Protein AF-A0A955EFN6-F1 (afdb_monomer)

Foldseek 3Di:
DDDDDDPPPDPPPPPDPPPPPPQDQPPPPPQDPVRVVVLVVVVVVVVVVPVCPVVVVVVVVVVVVVVVVVVVVVVVVVVVCVVVVHPPDCVVVVVVVVVVVVVVVVVVVVVVVVLVVLLVSCVSSVFDADPPPRDTCPPPDFQQQDPVPRHGPPDTRPPDPVVVVPPPPPDPDD

Secondary structure (DSSP, 8-state):
----------------TT------PPTT----HHHHHHHHHHHHHHHHHT-HHHHHHHHHHHHHHHHHHHHHHHHHHHHHHHHTT----THHHHHHHHHHHHHHHHHHHHHHHHHHHHHHHHHHTT--B-TTT--B-TTSPTTPPPTTT-----S-----SSSTTSSSSSSS--

pLDDT: mean 70.48, std 14.89, range [39.94, 92.0]

Radius of gyration: 26.23 Å; Cα contacts (8 Å, |Δi|>4): 62; chains: 1; bounding box: 63×36×92 Å

Sequence (174 aa):
MWPSTRFDRQEHVKYRERDFEPYYVQPGLNLDAAEIRRVRRHADLALRESHPWRYRSMAVALTLIAGAATCTGVSTIMVMATAMGGDLRPSGALGMLAIVITAFVHVIRARSRRRRRIRIALRACGHAVCERCGYVMTGLPDHTPCPECGHESETPVITDRRTLVREDVTLDQV

Mean predicted aligned error: 14.77 Å

Structure (mmCIF, N/CA/C/O backbone):
data_AF-A0A955EFN6-F1
#
_entry.id   AF-A0A955EFN6-F1
#
loop_
_atom_site.group_PDB
_atom_site.id
_atom_site.type_symbol
_atom_site.label_atom_id
_atom_site.label_alt_id
_atom_site.label_comp_id
_atom_site.label_asym_id
_atom_site.label_entity_id
_atom_site.label_seq_id
_atom_site.pdbx_PDB_ins_code
_atom_site.Cartn_x
_atom_site.Cartn_y
_atom_site.Cartn_z
_atom_site.occupancy
_atom_site.B_iso_or_equiv
_atom_site.auth_seq_id
_atom_site.auth_comp_id
_atom_site.auth_asym_id
_atom_site.auth_atom_id
_atom_site.pdbx_PDB_model_num
ATOM 1 N N . MET A 1 1 ? -32.222 -17.225 -23.825 1.00 39.94 1 MET A N 1
ATOM 2 C CA . MET A 1 1 ? -33.379 -16.825 -23.000 1.00 39.94 1 MET A CA 1
ATOM 3 C C . MET A 1 1 ? -32.946 -16.955 -21.542 1.00 39.94 1 MET A C 1
ATOM 5 O O . MET A 1 1 ? -32.847 -18.067 -21.052 1.00 39.94 1 MET A O 1
ATOM 9 N N . TRP A 1 2 ? -32.504 -15.857 -20.923 1.00 40.78 2 TRP A N 1
ATOM 10 C CA . TRP A 1 2 ? -31.983 -15.812 -19.546 1.00 40.78 2 TRP A CA 1
ATOM 11 C C . TRP A 1 2 ? -32.952 -14.978 -18.694 1.00 40.78 2 TRP A C 1
ATOM 13 O O . TRP A 1 2 ? -33.406 -13.941 -19.185 1.00 40.78 2 TRP A O 1
ATOM 23 N N . PRO A 1 3 ? -33.301 -15.397 -17.465 1.00 52.59 3 PRO A N 1
ATOM 24 C CA . PRO A 1 3 ? -34.265 -14.676 -16.648 1.00 52.59 3 PRO A CA 1
ATOM 25 C C . PRO A 1 3 ? -33.615 -13.430 -16.035 1.00 52.59 3 PRO A C 1
ATOM 27 O O . PRO A 1 3 ? -32.610 -13.502 -15.332 1.00 52.59 3 PRO A O 1
ATOM 30 N N . SER A 1 4 ? -34.204 -12.269 -16.309 1.00 51.00 4 SER A N 1
ATOM 31 C CA . SER A 1 4 ? -33.854 -10.990 -15.700 1.00 51.00 4 SER A CA 1
ATOM 32 C C . SER A 1 4 ? -34.399 -10.926 -14.271 1.00 51.00 4 SER A C 1
ATOM 34 O O . SER A 1 4 ? -35.569 -10.600 -14.061 1.00 51.00 4 SER A O 1
ATOM 36 N N . THR A 1 5 ? -33.570 -11.221 -13.274 1.00 53.78 5 THR A N 1
ATOM 37 C CA . THR A 1 5 ? -33.906 -10.959 -11.870 1.00 53.78 5 THR A CA 1
ATOM 38 C C . THR A 1 5 ? -33.772 -9.462 -11.588 1.00 53.78 5 THR A C 1
ATOM 40 O O . THR A 1 5 ? -32.665 -8.930 -11.477 1.00 53.78 5 THR A O 1
ATOM 43 N N . ARG A 1 6 ? -34.921 -8.780 -11.499 1.00 43.41 6 ARG A N 1
ATOM 44 C CA . ARG A 1 6 ? -35.065 -7.449 -10.894 1.00 43.41 6 ARG A CA 1
ATOM 45 C C . ARG A 1 6 ? -34.533 -7.506 -9.463 1.00 43.41 6 ARG A C 1
ATOM 47 O O . ARG A 1 6 ? -35.113 -8.168 -8.613 1.00 43.41 6 ARG A O 1
ATOM 54 N N . PHE A 1 7 ? -33.435 -6.803 -9.214 1.00 44.50 7 PHE A N 1
ATOM 55 C CA . PHE A 1 7 ? -33.035 -6.413 -7.868 1.00 44.50 7 PHE A CA 1
ATOM 56 C C . PHE A 1 7 ? -33.972 -5.288 -7.427 1.00 44.50 7 PHE A C 1
ATOM 58 O O . PHE A 1 7 ? -33.792 -4.137 -7.835 1.00 44.50 7 PHE A O 1
ATOM 65 N N . ASP A 1 8 ? -34.996 -5.634 -6.647 1.00 45.75 8 ASP A N 1
ATOM 66 C CA . ASP A 1 8 ? -35.839 -4.651 -5.976 1.00 45.75 8 ASP A CA 1
ATOM 67 C C . ASP A 1 8 ? -34.991 -3.902 -4.946 1.00 45.75 8 ASP A C 1
ATOM 69 O O . ASP A 1 8 ? -34.494 -4.433 -3.954 1.00 45.75 8 ASP A O 1
ATOM 73 N N . ARG A 1 9 ? -34.746 -2.640 -5.275 1.00 52.50 9 ARG A N 1
ATOM 74 C CA . ARG A 1 9 ? -33.928 -1.690 -4.541 1.00 52.50 9 ARG A CA 1
ATOM 75 C C . ARG A 1 9 ? -34.890 -0.842 -3.720 1.00 52.50 9 ARG A C 1
ATOM 77 O O . ARG A 1 9 ? -35.325 0.168 -4.253 1.00 52.50 9 ARG A O 1
ATOM 84 N N . GLN A 1 10 ? -35.209 -1.240 -2.482 1.00 43.06 10 GLN A N 1
ATOM 85 C CA . GLN A 1 10 ? -35.637 -0.354 -1.373 1.00 43.06 10 GLN A CA 1
ATOM 86 C C . GLN A 1 10 ? -36.118 -1.141 -0.134 1.00 43.06 10 GLN A C 1
ATOM 88 O O . GLN A 1 10 ? -37.239 -0.971 0.332 1.00 43.06 10 GLN A O 1
ATOM 93 N N . GLU A 1 11 ? -35.254 -1.941 0.492 1.00 42.56 11 GLU A N 1
ATOM 94 C CA . GLU A 1 11 ? -35.411 -2.165 1.935 1.00 42.56 11 GLU A CA 1
ATOM 95 C C . GLU A 1 11 ? -34.661 -1.059 2.674 1.00 42.56 11 GLU A C 1
ATOM 97 O O . GLU A 1 11 ? -33.443 -1.080 2.860 1.00 42.56 11 GLU A O 1
ATOM 102 N N . HIS A 1 12 ? -35.422 -0.031 3.047 1.00 42.16 12 HIS A N 1
ATOM 103 C CA . HIS A 1 12 ? -35.029 0.953 4.041 1.00 42.16 12 HIS A CA 1
ATOM 104 C C . HIS A 1 12 ? -34.791 0.232 5.373 1.00 42.16 12 HIS A C 1
ATOM 106 O O . HIS A 1 12 ? -35.695 0.110 6.200 1.00 42.16 12 HIS A O 1
ATOM 112 N N . VAL A 1 13 ? -33.558 -0.221 5.602 1.00 44.59 13 VAL A N 1
ATOM 113 C CA . VAL A 1 13 ? -33.077 -0.541 6.946 1.00 44.59 13 VAL A CA 1
ATOM 114 C C . VAL A 1 13 ? -33.162 0.757 7.747 1.00 44.59 13 VAL A C 1
ATOM 116 O O . VAL A 1 13 ? -32.313 1.642 7.625 1.00 44.59 13 VAL A O 1
ATOM 119 N N . LYS A 1 14 ? -34.233 0.905 8.535 1.00 40.41 14 LYS A N 1
ATOM 120 C CA . LYS A 1 14 ? -34.326 1.890 9.614 1.00 40.41 14 LYS A CA 1
ATOM 121 C C . LYS A 1 14 ? -33.207 1.566 10.603 1.00 40.41 14 LYS A C 1
ATOM 123 O O . LYS A 1 14 ? -33.409 0.806 11.545 1.00 40.41 14 LYS A O 1
ATOM 128 N N . TYR A 1 15 ? -32.024 2.128 10.372 1.00 41.72 15 TYR A N 1
ATOM 129 C CA . TYR A 1 15 ? -30.972 2.195 11.375 1.00 41.72 15 TYR A CA 1
ATOM 130 C C . TYR A 1 15 ? -31.537 2.981 12.557 1.00 41.72 15 TYR A C 1
ATOM 132 O O . TYR A 1 15 ? -31.727 4.195 12.502 1.00 41.72 15 TYR A O 1
ATOM 140 N N . ARG A 1 16 ? -31.910 2.251 13.605 1.00 41.31 16 ARG A N 1
ATOM 141 C CA . ARG A 1 16 ? -32.379 2.803 14.868 1.00 41.31 16 ARG A CA 1
ATOM 142 C C . ARG A 1 16 ? -31.161 3.462 15.516 1.00 41.31 16 ARG A C 1
ATOM 144 O O . ARG A 1 16 ? -30.260 2.766 15.962 1.00 41.31 16 ARG A O 1
ATOM 151 N N . GLU A 1 17 ? -31.129 4.790 15.579 1.00 47.84 17 GLU A N 1
ATOM 152 C CA . GLU A 1 17 ? -30.069 5.593 16.226 1.00 47.84 17 GLU A CA 1
ATOM 153 C C . GLU A 1 17 ? -29.881 5.313 17.739 1.00 47.84 17 GLU A C 1
ATOM 155 O O . GLU A 1 17 ? -29.157 6.041 18.410 1.00 47.84 17 GLU A O 1
ATOM 160 N N . ARG A 1 18 ? -30.523 4.285 18.315 1.00 40.94 18 ARG A N 1
ATOM 161 C CA . ARG A 1 18 ? -30.590 4.081 19.770 1.00 40.94 18 ARG A CA 1
ATOM 162 C C . ARG A 1 18 ? -29.499 3.214 20.391 1.00 40.94 18 ARG A C 1
ATOM 164 O O . ARG A 1 18 ? -29.360 3.297 21.602 1.00 40.94 18 ARG A O 1
ATOM 171 N N . ASP A 1 19 ? -28.692 2.496 19.612 1.00 41.62 19 ASP A N 1
ATOM 172 C CA . ASP A 1 19 ? -27.719 1.549 20.190 1.00 41.62 19 ASP A CA 1
ATOM 173 C C . ASP A 1 19 ? -26.252 1.889 19.867 1.00 41.62 19 ASP A C 1
ATOM 175 O O . ASP A 1 19 ? -25.358 1.067 20.051 1.00 41.62 19 ASP A O 1
ATOM 179 N N . PHE A 1 20 ? -25.964 3.119 19.423 1.00 44.12 20 PHE A N 1
ATOM 180 C CA . PHE A 1 20 ? -24.589 3.630 19.443 1.00 44.12 20 PHE A CA 1
ATOM 181 C C . PHE A 1 20 ? -24.263 4.122 20.856 1.00 44.12 20 PHE A C 1
ATOM 183 O O . PHE A 1 20 ? -24.242 5.325 21.127 1.00 44.12 20 PHE A O 1
ATOM 190 N N . GLU A 1 21 ? -24.016 3.175 21.765 1.00 45.34 21 GLU A N 1
ATOM 191 C CA . GLU A 1 21 ? -23.332 3.472 23.022 1.00 45.34 21 GLU A CA 1
ATOM 192 C C . GLU A 1 21 ? -22.040 4.241 22.682 1.00 45.34 21 GLU A C 1
ATOM 194 O O . GLU A 1 21 ? -21.287 3.829 21.790 1.00 45.34 21 GLU A O 1
ATOM 199 N N . PRO A 1 22 ? -21.808 5.417 23.293 1.00 46.31 22 PRO A N 1
ATOM 200 C CA . PRO A 1 22 ? -20.662 6.245 22.966 1.00 46.31 22 PRO A CA 1
ATOM 201 C C . PRO A 1 22 ? -19.397 5.426 23.207 1.00 46.31 22 PRO A C 1
ATOM 203 O O . PRO A 1 22 ? -19.138 4.990 24.325 1.00 46.31 22 PRO A O 1
ATOM 206 N N . TYR A 1 23 ? -18.619 5.212 22.145 1.00 48.59 23 TYR A N 1
ATOM 207 C CA . TYR A 1 23 ? -17.272 4.662 22.229 1.00 48.59 23 TYR A CA 1
ATOM 208 C C . TYR A 1 23 ? -16.508 5.432 23.312 1.00 48.59 23 TYR A C 1
ATOM 210 O O . TYR A 1 23 ? -16.160 6.601 23.122 1.00 48.59 23 TYR A O 1
ATOM 218 N N . TYR A 1 24 ? -16.311 4.799 24.470 1.00 47.31 24 TYR A N 1
ATOM 219 C CA . TYR A 1 24 ? -15.597 5.397 25.586 1.00 47.31 24 TYR A CA 1
ATOM 220 C C . TYR A 1 24 ? -14.142 5.598 25.164 1.00 47.31 24 TYR A C 1
ATOM 222 O O . TYR A 1 24 ? -13.384 4.647 24.954 1.00 47.31 24 TYR A O 1
ATOM 230 N N . VAL A 1 25 ? -13.781 6.871 25.017 1.00 50.78 25 VAL A N 1
ATOM 231 C CA . VAL A 1 25 ? -12.404 7.359 24.936 1.00 50.78 25 VAL A CA 1
ATOM 232 C C . VAL A 1 25 ? -11.608 6.705 26.067 1.00 50.78 25 VAL A C 1
ATOM 234 O O . VAL A 1 25 ? -12.111 6.586 27.184 1.00 50.78 25 VAL A O 1
ATOM 237 N N . GLN A 1 26 ? -10.398 6.218 25.775 1.00 44.69 26 GLN A N 1
ATOM 238 C CA . GLN A 1 26 ? -9.574 5.543 26.778 1.00 44.69 26 GLN A CA 1
ATOM 239 C C . GLN A 1 26 ? -9.468 6.390 28.064 1.00 44.69 26 GLN A C 1
ATOM 241 O O . GLN A 1 26 ? -9.152 7.580 27.961 1.00 44.69 26 GLN A O 1
ATOM 246 N N . PRO A 1 27 ? -9.691 5.804 29.259 1.00 42.31 27 PRO A N 1
ATOM 247 C CA . PRO A 1 27 ? -9.478 6.507 30.519 1.00 42.31 27 PRO A CA 1
ATOM 248 C C . PRO A 1 27 ? -8.017 6.966 30.578 1.00 42.31 27 PRO A C 1
ATOM 250 O O . PRO A 1 27 ? -7.111 6.141 30.477 1.00 42.31 27 PRO A O 1
ATOM 253 N N . GLY A 1 28 ? -7.794 8.280 30.655 1.00 52.31 28 GLY A N 1
ATOM 254 C CA . GLY A 1 28 ? -6.460 8.896 30.664 1.00 52.31 28 GLY A CA 1
ATOM 255 C C . GLY A 1 28 ? -6.214 9.922 29.554 1.00 52.31 28 GLY A C 1
ATOM 256 O O . GLY A 1 28 ? -5.350 10.780 29.711 1.00 52.31 28 GLY A O 1
ATOM 257 N N . LEU A 1 29 ? -7.004 9.915 28.473 1.00 53.50 29 LEU A N 1
ATOM 258 C CA . LEU A 1 29 ? -7.063 11.051 27.549 1.00 53.50 29 LEU A CA 1
ATOM 259 C C . LEU A 1 29 ? -8.242 11.944 27.949 1.00 53.50 29 LEU A C 1
ATOM 261 O O . LEU A 1 29 ? -9.375 11.709 27.533 1.00 53.50 29 LEU A O 1
ATOM 265 N N . ASN A 1 30 ? -7.975 12.974 28.755 1.00 59.81 30 ASN A N 1
ATOM 266 C CA . ASN A 1 30 ? -8.922 14.066 29.006 1.00 59.81 30 ASN A CA 1
ATOM 267 C C . ASN A 1 30 ? -9.068 14.919 27.736 1.00 59.81 30 ASN A C 1
ATOM 269 O O . ASN A 1 30 ? -8.563 16.034 27.656 1.00 59.81 30 ASN A O 1
ATOM 273 N N . LEU A 1 31 ? -9.712 14.362 26.713 1.00 69.50 31 LEU A N 1
ATOM 274 C CA . LEU A 1 31 ? -10.133 15.106 25.535 1.00 69.50 31 LEU A CA 1
ATOM 275 C C . LEU A 1 31 ? -11.453 15.800 25.863 1.00 69.50 31 LEU A C 1
ATOM 277 O O . LEU A 1 31 ? -12.438 15.149 26.215 1.00 69.50 31 LEU A O 1
ATOM 281 N N . ASP A 1 32 ? -11.485 17.118 25.710 1.00 79.50 32 ASP A N 1
ATOM 282 C CA . ASP A 1 32 ? -12.720 17.893 25.791 1.00 79.50 32 ASP A CA 1
ATOM 283 C C . ASP A 1 32 ? -13.722 17.405 24.715 1.00 79.50 32 ASP A C 1
ATOM 285 O O . ASP A 1 32 ? -13.348 16.941 23.632 1.00 79.50 32 ASP A O 1
ATOM 289 N N . ALA A 1 33 ? -15.025 17.497 24.994 1.00 75.06 33 ALA A N 1
ATOM 290 C CA . ALA A 1 33 ? -16.095 17.152 24.058 1.00 75.06 33 ALA A CA 1
ATOM 291 C C . ALA A 1 33 ? -15.950 17.815 22.666 1.00 75.06 33 ALA A C 1
ATOM 293 O O . ALA A 1 33 ? -16.370 17.252 21.650 1.00 75.06 33 ALA A O 1
ATOM 294 N N . ALA A 1 34 ? -15.381 19.018 22.567 1.00 76.50 34 ALA A N 1
ATOM 295 C CA . ALA A 1 34 ? -15.041 19.672 21.308 1.00 76.50 34 ALA A CA 1
ATOM 296 C C . ALA A 1 34 ? -13.892 18.966 20.575 1.00 76.50 34 ALA A C 1
ATOM 298 O O . ALA A 1 34 ? -13.953 18.827 19.351 1.00 76.50 34 ALA A O 1
ATOM 299 N N . GLU A 1 35 ? -12.900 18.460 21.301 1.00 75.44 35 GLU A N 1
ATOM 300 C CA . GLU A 1 35 ? -11.772 17.719 20.745 1.00 75.44 35 GLU A CA 1
ATOM 301 C C . GLU A 1 35 ? -12.197 16.332 20.256 1.00 75.44 35 GLU A C 1
ATOM 303 O O . GLU A 1 35 ? -11.883 15.959 19.125 1.00 75.44 35 GLU A O 1
ATOM 308 N N . ILE A 1 36 ? -13.066 15.643 21.003 1.00 73.75 36 ILE A N 1
ATOM 309 C CA . ILE A 1 36 ? -13.723 14.405 20.551 1.00 73.75 36 ILE A CA 1
ATOM 310 C C . ILE A 1 36 ? -14.511 14.658 19.257 1.00 73.75 36 ILE A C 1
ATOM 312 O O . ILE A 1 36 ? -14.388 13.906 18.290 1.00 73.75 36 ILE A O 1
ATOM 316 N N . ARG A 1 37 ? -15.282 15.753 19.179 1.00 80.44 37 ARG A N 1
ATOM 317 C CA . ARG A 1 37 ? -16.014 16.136 17.953 1.00 80.44 37 A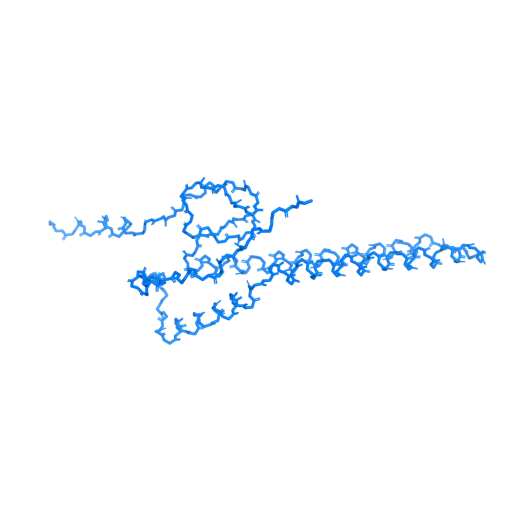RG A CA 1
ATOM 318 C C . ARG A 1 37 ? -15.088 16.484 16.789 1.00 80.44 37 ARG A C 1
ATOM 320 O O . ARG A 1 37 ? -15.459 16.263 15.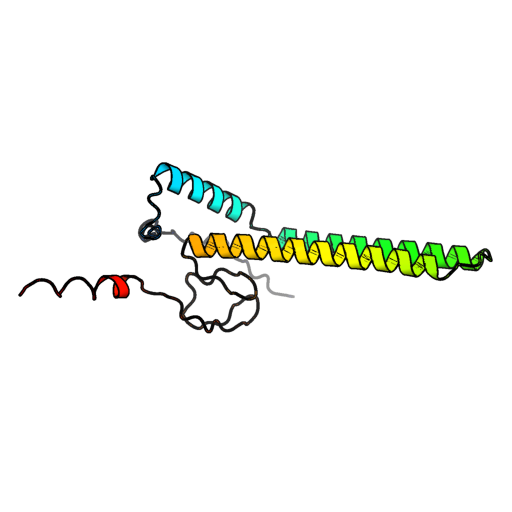634 1.00 80.44 37 ARG A O 1
ATOM 327 N N . ARG A 1 38 ? -13.908 17.047 17.060 1.00 80.44 38 ARG A N 1
ATOM 328 C CA . ARG A 1 38 ? -12.903 17.370 16.039 1.00 80.44 38 ARG A CA 1
ATOM 329 C C . ARG A 1 38 ? -12.260 16.087 15.503 1.00 80.44 38 ARG A C 1
ATOM 331 O O . ARG A 1 38 ? -12.232 15.898 14.290 1.00 80.44 38 ARG A O 1
ATOM 338 N N . VAL A 1 39 ? -11.854 15.174 16.386 1.00 75.62 39 VAL A N 1
ATOM 339 C CA . VAL A 1 39 ? -11.314 13.854 16.021 1.00 75.62 39 VAL A CA 1
ATOM 340 C C . VAL A 1 39 ? -12.347 13.037 15.249 1.00 75.62 39 VAL A C 1
ATOM 342 O O . VAL A 1 39 ? -12.021 12.500 14.195 1.00 75.62 39 VAL A O 1
ATOM 345 N N . ARG A 1 40 ? -13.608 13.012 15.698 1.00 79.19 40 ARG A N 1
ATOM 346 C CA . ARG A 1 40 ? -14.694 12.292 15.017 1.00 79.19 40 ARG A CA 1
ATOM 347 C C . ARG A 1 40 ? -14.970 12.849 13.622 1.00 79.19 40 ARG A C 1
ATOM 349 O O . ARG A 1 40 ? -15.051 12.074 12.680 1.00 79.19 40 ARG A O 1
ATOM 356 N N . ARG A 1 41 ? -15.005 14.180 13.451 1.00 80.25 41 ARG A N 1
ATOM 357 C CA . ARG A 1 41 ? -15.116 14.800 12.115 1.00 80.25 41 ARG A CA 1
ATOM 358 C C . ARG A 1 41 ? -13.945 14.438 11.206 1.00 80.25 41 ARG A C 1
ATOM 360 O O . ARG A 1 41 ? -14.167 14.149 10.036 1.00 80.25 41 ARG A O 1
ATOM 367 N N . HIS A 1 42 ? -12.716 14.430 11.721 1.00 74.94 42 HIS A N 1
ATOM 368 C CA . HIS A 1 42 ? -11.556 14.009 10.932 1.00 74.94 42 HIS A CA 1
ATOM 369 C C . HIS A 1 42 ? -11.583 12.515 10.599 1.00 74.94 42 HIS A C 1
ATOM 371 O O . HIS A 1 42 ? -11.214 12.151 9.486 1.00 74.94 42 HIS A O 1
ATOM 377 N N . ALA A 1 43 ? -12.042 11.665 11.518 1.00 70.00 43 ALA A N 1
ATOM 378 C CA . ALA A 1 43 ? -12.210 10.237 11.285 1.00 70.00 43 ALA A CA 1
ATOM 379 C C . ALA A 1 43 ? -13.301 9.962 10.241 1.00 70.00 43 ALA A C 1
ATOM 381 O O . ALA A 1 43 ? -13.056 9.193 9.320 1.00 70.00 43 ALA A O 1
ATOM 382 N N . ASP A 1 44 ? -14.449 10.641 10.314 1.00 72.19 44 ASP A N 1
ATOM 383 C CA . ASP A 1 44 ? -15.546 10.503 9.348 1.00 72.19 44 ASP A CA 1
ATOM 384 C C . ASP A 1 44 ? -15.182 11.048 7.967 1.00 72.19 44 ASP A C 1
ATOM 386 O O . ASP A 1 44 ? -15.517 10.430 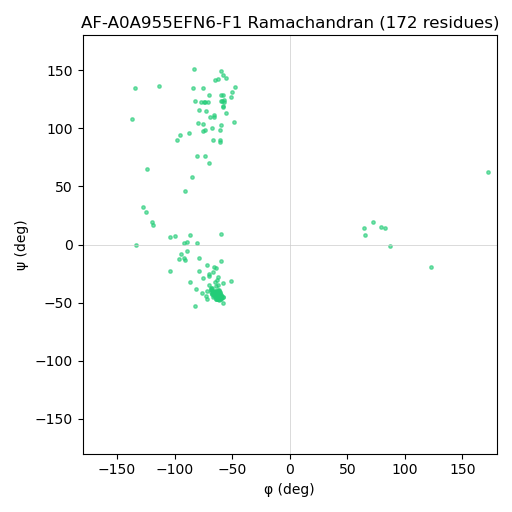6.957 1.00 72.19 44 ASP A O 1
ATOM 390 N N . LEU A 1 45 ? -14.465 12.174 7.890 1.00 74.12 45 LEU A N 1
ATOM 391 C CA . LEU A 1 45 ? -13.938 12.685 6.622 1.00 74.12 45 LEU A CA 1
ATOM 392 C C . LEU A 1 45 ? -12.900 11.725 6.040 1.00 74.12 45 LEU A C 1
ATOM 394 O O . LEU A 1 45 ? -12.983 11.381 4.864 1.00 74.12 45 LEU A O 1
ATOM 398 N N . ALA A 1 46 ? -11.987 11.212 6.870 1.00 64.38 46 ALA A N 1
ATOM 399 C CA . ALA A 1 46 ? -11.036 10.193 6.451 1.00 64.38 46 ALA A CA 1
ATOM 400 C C . ALA A 1 46 ? -11.738 8.897 6.021 1.00 64.38 46 ALA A C 1
ATOM 402 O O . ALA A 1 46 ? -11.268 8.260 5.084 1.00 64.38 46 ALA A O 1
ATOM 403 N N . LEU A 1 47 ? -12.858 8.529 6.655 1.00 64.88 47 LEU A N 1
ATOM 404 C CA . LEU A 1 47 ? -13.660 7.351 6.326 1.00 64.88 47 LEU A CA 1
ATOM 405 C C . LEU A 1 47 ? -14.446 7.529 5.024 1.00 64.88 47 LEU A C 1
ATOM 407 O O . LEU A 1 47 ? -14.403 6.635 4.182 1.00 64.88 47 LEU A O 1
ATOM 411 N N . ARG A 1 48 ? -15.080 8.692 4.815 1.00 63.75 48 ARG A N 1
ATOM 412 C CA . ARG A 1 48 ? -15.785 9.061 3.573 1.00 63.75 48 ARG A CA 1
ATOM 413 C C . ARG A 1 48 ? -14.840 9.181 2.383 1.00 63.75 48 ARG A C 1
ATOM 415 O O . ARG A 1 48 ? -15.128 8.636 1.320 1.00 63.75 48 ARG A O 1
ATOM 422 N N . GLU A 1 49 ? -13.687 9.821 2.563 1.00 58.41 49 GLU A N 1
ATOM 423 C CA . GLU A 1 49 ? -12.608 9.798 1.567 1.00 58.41 49 GLU A CA 1
ATOM 424 C C . GLU A 1 49 ? -12.006 8.394 1.422 1.00 58.41 49 GLU A C 1
ATOM 426 O O . GLU A 1 49 ? -11.464 8.034 0.373 1.00 58.41 49 GLU A O 1
ATOM 431 N N . SER A 1 50 ? -12.145 7.557 2.454 1.00 53.09 50 SER A N 1
ATOM 432 C CA . SER A 1 50 ? -11.829 6.139 2.412 1.00 53.09 50 SER A CA 1
ATOM 433 C C . SER A 1 50 ? -13.009 5.230 2.016 1.00 53.09 50 SER A C 1
ATOM 435 O O . SER A 1 50 ? -13.096 4.085 2.464 1.00 53.09 50 SER A O 1
ATOM 437 N N . HIS A 1 51 ? -13.746 5.597 0.974 1.00 50.38 51 HIS A N 1
ATOM 438 C CA . HIS A 1 51 ? -14.173 4.596 -0.011 1.00 50.38 51 HIS A CA 1
ATOM 439 C C . HIS A 1 51 ? -13.072 4.372 -1.074 1.00 50.38 51 HIS A C 1
ATOM 441 O O . HIS A 1 51 ? -13.315 4.559 -2.269 1.00 50.38 51 HIS A O 1
ATOM 447 N N . PRO A 1 52 ? -11.822 3.974 -0.727 1.00 52.38 52 PRO A N 1
ATOM 448 C CA . PRO A 1 52 ? -10.739 3.981 -1.678 1.00 52.38 52 PRO A CA 1
ATOM 449 C C . PRO A 1 52 ? -10.673 2.646 -2.422 1.00 52.38 52 PRO A C 1
ATOM 451 O O . PRO A 1 52 ? -9.727 2.453 -3.162 1.00 52.38 52 PRO A O 1
ATOM 454 N N . TRP A 1 53 ? -11.569 1.677 -2.198 1.00 53.84 53 TRP A N 1
ATOM 455 C CA . TRP A 1 53 ? -11.431 0.346 -2.798 1.00 53.84 53 TRP A CA 1
ATOM 456 C C . TRP A 1 53 ? -11.537 0.405 -4.320 1.00 53.84 53 TRP A C 1
ATOM 458 O O . TRP A 1 53 ? -10.757 -0.257 -4.994 1.00 53.84 53 TRP A O 1
ATOM 468 N N . ARG A 1 54 ? -12.393 1.286 -4.859 1.00 57.16 54 ARG A N 1
ATOM 469 C CA . ARG A 1 54 ? -12.469 1.557 -6.304 1.00 57.16 54 ARG A CA 1
ATOM 470 C C . ARG A 1 54 ? -11.322 2.441 -6.806 1.00 57.16 54 ARG A C 1
ATOM 472 O O . ARG A 1 54 ? -10.720 2.135 -7.827 1.00 57.16 54 ARG A O 1
ATOM 479 N N . TYR A 1 55 ? -10.941 3.483 -6.067 1.00 59.09 55 TYR A N 1
ATOM 480 C CA . TYR A 1 55 ? -9.858 4.379 -6.500 1.00 59.09 55 TYR A CA 1
ATOM 481 C C . TYR A 1 55 ? -8.444 3.816 -6.271 1.00 59.09 55 TYR A C 1
ATOM 483 O O . TYR A 1 55 ? -7.507 4.219 -6.949 1.00 59.09 55 TYR A O 1
ATOM 491 N N . ARG A 1 56 ? -8.247 2.864 -5.352 1.00 60.69 56 ARG A N 1
ATOM 492 C CA . ARG A 1 56 ? -6.950 2.206 -5.096 1.00 60.69 56 ARG A CA 1
ATOM 493 C C . ARG A 1 56 ? -6.662 1.105 -6.087 1.00 60.69 56 ARG A C 1
ATOM 495 O O . ARG A 1 56 ? -5.502 0.969 -6.456 1.00 60.69 56 ARG A O 1
ATOM 502 N N . SER A 1 57 ? -7.665 0.329 -6.490 1.00 66.94 57 SER A N 1
ATOM 503 C CA . SER A 1 57 ? -7.499 -0.591 -7.613 1.00 66.94 57 SER A CA 1
ATOM 504 C C . SER A 1 57 ? -7.196 0.205 -8.879 1.00 66.94 57 SER A C 1
ATOM 506 O O . SER A 1 57 ? -6.238 -0.136 -9.558 1.00 66.94 57 SER A O 1
ATOM 508 N N . MET A 1 58 ? -7.861 1.347 -9.105 1.00 72.44 58 MET A N 1
ATOM 509 C CA . MET A 1 58 ? -7.497 2.259 -10.198 1.00 72.44 58 MET A CA 1
ATOM 510 C C . MET A 1 58 ? -6.093 2.854 -10.057 1.00 72.44 58 MET A C 1
ATOM 512 O O . MET A 1 58 ? -5.356 2.854 -11.029 1.00 72.44 58 MET A O 1
ATOM 516 N N . ALA A 1 59 ? -5.670 3.321 -8.879 1.00 71.19 59 ALA A N 1
ATOM 517 C CA . ALA A 1 59 ? -4.332 3.893 -8.708 1.00 71.19 59 ALA A CA 1
ATOM 518 C C . ALA A 1 59 ? -3.224 2.843 -8.890 1.00 71.19 59 ALA A C 1
ATOM 520 O O . ALA A 1 59 ? -2.207 3.122 -9.520 1.00 71.19 59 ALA A O 1
ATOM 521 N N . VAL A 1 60 ? -3.420 1.625 -8.372 1.00 76.31 60 VAL A N 1
ATOM 522 C CA . VAL A 1 60 ? -2.483 0.511 -8.587 1.00 76.31 60 VAL A CA 1
ATOM 523 C C . VAL A 1 60 ? -2.478 0.107 -10.058 1.00 76.31 60 VAL A C 1
ATOM 525 O O . VAL A 1 60 ? -1.401 -0.016 -10.628 1.00 76.31 60 VAL A O 1
ATOM 528 N N . ALA A 1 61 ? -3.647 -0.021 -10.690 1.00 78.25 61 ALA A N 1
ATOM 529 C CA . ALA A 1 61 ? -3.757 -0.318 -12.114 1.00 78.25 61 ALA A CA 1
ATOM 530 C C . ALA A 1 61 ? -3.082 0.759 -12.970 1.00 78.25 61 ALA A C 1
ATOM 532 O O . ALA A 1 61 ? -2.284 0.421 -13.829 1.00 78.25 61 ALA A O 1
ATOM 533 N N . LEU A 1 62 ? -3.305 2.045 -12.692 1.00 81.12 62 LEU A N 1
ATOM 534 C CA . LEU A 1 62 ? -2.647 3.155 -13.385 1.00 81.12 62 LEU A CA 1
ATOM 535 C C . LEU A 1 62 ? -1.132 3.132 -13.186 1.00 81.12 62 LEU A C 1
ATOM 537 O O . LEU A 1 62 ? -0.396 3.375 -14.134 1.00 81.12 62 LEU A O 1
ATOM 541 N N . THR A 1 63 ? -0.658 2.793 -11.986 1.00 79.69 63 THR A N 1
ATOM 542 C CA . THR A 1 63 ? 0.784 2.658 -11.726 1.00 79.69 63 THR A CA 1
ATOM 543 C C . THR A 1 63 ? 1.378 1.483 -12.508 1.00 79.69 63 THR A C 1
ATOM 545 O O . THR A 1 63 ? 2.464 1.607 -13.065 1.00 79.69 63 THR A O 1
ATOM 548 N N . LEU A 1 64 ? 0.662 0.357 -12.593 1.00 81.00 64 LEU A N 1
ATOM 549 C CA . LEU A 1 64 ? 1.075 -0.806 -13.381 1.00 81.00 64 LEU A CA 1
ATOM 550 C C . LEU A 1 64 ? 1.047 -0.518 -14.886 1.00 81.00 64 LEU A C 1
ATOM 552 O O . LEU A 1 64 ? 1.988 -0.882 -15.578 1.00 81.00 64 LEU A O 1
ATOM 556 N N . ILE A 1 65 ? 0.013 0.167 -15.382 1.00 82.19 65 ILE A N 1
ATOM 557 C CA . ILE A 1 65 ? -0.114 0.579 -16.786 1.00 82.19 65 ILE A CA 1
ATOM 558 C C . ILE A 1 65 ? 1.004 1.556 -17.148 1.00 82.19 65 ILE A C 1
ATOM 560 O O . ILE A 1 65 ? 1.667 1.365 -18.162 1.00 82.19 65 ILE A O 1
ATOM 564 N N . ALA A 1 66 ? 1.259 2.564 -16.310 1.00 80.00 66 ALA A N 1
ATOM 565 C CA . ALA A 1 66 ? 2.363 3.497 -16.514 1.00 80.00 66 ALA A CA 1
ATOM 566 C C . ALA A 1 66 ? 3.713 2.765 -16.510 1.00 80.00 66 ALA A C 1
ATOM 568 O O . ALA A 1 66 ? 4.527 2.986 -17.401 1.00 80.00 66 ALA A O 1
ATOM 569 N N . GLY A 1 67 ? 3.922 1.838 -15.568 1.00 80.06 67 GLY A N 1
ATOM 570 C CA . GLY A 1 67 ? 5.109 0.983 -15.530 1.00 80.06 67 GLY A CA 1
ATOM 571 C C . GLY A 1 67 ? 5.279 0.159 -16.809 1.00 80.06 67 GLY A C 1
ATOM 572 O O . GLY A 1 67 ? 6.332 0.215 -17.439 1.00 80.06 67 GLY A O 1
ATOM 573 N N . ALA A 1 68 ? 4.228 -0.532 -17.253 1.00 80.00 68 ALA A N 1
ATOM 574 C CA . ALA A 1 68 ? 4.242 -1.316 -18.485 1.00 80.00 68 ALA A CA 1
ATOM 575 C C . ALA A 1 68 ? 4.542 -0.446 -19.715 1.00 80.00 68 ALA A C 1
ATOM 577 O O . ALA A 1 68 ? 5.411 -0.805 -20.505 1.00 80.00 68 ALA A O 1
ATOM 578 N N . ALA A 1 69 ? 3.902 0.724 -19.826 1.00 79.50 69 ALA A N 1
ATOM 579 C CA . ALA A 1 69 ? 4.143 1.682 -20.901 1.00 79.50 69 ALA A CA 1
ATOM 580 C C . ALA A 1 69 ? 5.605 2.161 -20.921 1.00 79.50 69 ALA A C 1
ATOM 582 O O . ALA A 1 69 ? 6.231 2.198 -21.984 1.00 79.50 69 ALA A O 1
ATOM 583 N N . THR A 1 70 ? 6.183 2.460 -19.750 1.00 81.62 70 THR A N 1
ATOM 584 C CA . THR A 1 70 ? 7.603 2.830 -19.654 1.00 81.62 70 THR A CA 1
ATOM 585 C C . THR A 1 70 ? 8.525 1.680 -20.051 1.00 81.62 70 THR A C 1
ATOM 587 O O . THR A 1 70 ? 9.471 1.908 -20.797 1.00 81.62 70 THR A O 1
ATOM 590 N N . CYS A 1 71 ? 8.229 0.439 -19.649 1.00 78.69 71 CYS A N 1
ATOM 591 C CA . CYS A 1 71 ? 9.007 -0.727 -20.066 1.00 78.69 71 CYS A CA 1
ATOM 592 C C . CYS A 1 71 ? 8.944 -0.929 -21.582 1.00 78.69 71 CYS A C 1
ATOM 594 O O . CYS A 1 71 ? 9.988 -1.081 -22.210 1.00 78.69 71 CYS A O 1
ATOM 596 N N . THR A 1 72 ? 7.751 -0.858 -22.182 1.00 80.50 72 THR A N 1
ATOM 597 C CA . THR A 1 72 ? 7.604 -0.997 -23.635 1.00 80.50 72 THR A CA 1
ATOM 598 C C . THR A 1 72 ? 8.341 0.100 -24.390 1.00 80.50 72 THR A C 1
ATOM 600 O O . THR A 1 72 ? 9.016 -0.211 -25.365 1.00 80.50 72 THR A O 1
ATOM 603 N N . GLY A 1 73 ? 8.277 1.351 -23.915 1.00 80.19 73 GLY A N 1
ATOM 604 C CA . GLY A 1 73 ? 8.982 2.476 -24.530 1.00 80.19 73 GLY A CA 1
ATOM 605 C C . GLY A 1 73 ? 10.503 2.339 -24.454 1.00 80.19 73 GLY A C 1
ATOM 606 O O . GLY A 1 73 ? 11.204 2.615 -25.422 1.00 80.19 73 GLY A O 1
ATOM 607 N N . VAL A 1 74 ? 11.033 1.862 -23.326 1.00 77.44 74 VAL A N 1
ATOM 608 C CA . VAL A 1 74 ? 12.476 1.620 -23.177 1.00 77.44 74 VAL A CA 1
ATOM 609 C C . VAL A 1 74 ? 12.932 0.462 -24.065 1.00 77.44 74 VAL A C 1
ATOM 611 O O . VAL A 1 74 ? 13.974 0.568 -24.711 1.00 77.44 74 VAL A O 1
ATOM 614 N N . SER A 1 75 ? 12.148 -0.617 -24.159 1.00 79.62 75 SER A N 1
ATOM 615 C CA . SER A 1 75 ? 12.456 -1.743 -25.044 1.00 79.62 75 SER A CA 1
ATOM 616 C C . SER A 1 75 ? 12.484 -1.334 -26.518 1.00 79.62 75 SER A C 1
ATOM 618 O O . SER A 1 75 ? 13.417 -1.715 -27.221 1.00 79.62 75 SER A O 1
ATOM 620 N N . THR A 1 76 ? 11.526 -0.531 -26.996 1.00 81.88 76 THR A N 1
ATOM 621 C CA . THR A 1 76 ? 11.541 -0.045 -28.387 1.00 81.88 76 THR A CA 1
ATOM 622 C C . THR A 1 76 ? 12.729 0.866 -28.670 1.00 81.88 76 THR A C 1
ATOM 624 O O . THR A 1 76 ? 13.365 0.710 -29.711 1.00 81.88 76 THR A O 1
ATOM 627 N N . ILE A 1 77 ? 13.084 1.761 -27.742 1.00 80.62 77 ILE A N 1
ATOM 628 C CA . ILE A 1 77 ? 14.272 2.617 -27.886 1.00 80.62 77 ILE A CA 1
ATOM 629 C C . ILE A 1 77 ? 15.551 1.771 -27.943 1.00 80.62 77 ILE A C 1
ATOM 631 O O . ILE A 1 77 ? 16.404 2.023 -28.791 1.00 80.62 77 ILE A O 1
ATOM 635 N N . MET A 1 78 ? 15.682 0.743 -27.094 1.00 75.88 78 MET A N 1
ATOM 636 C CA . MET A 1 78 ? 16.847 -0.149 -27.130 1.00 75.88 78 MET A CA 1
ATOM 637 C C . MET A 1 78 ? 16.957 -0.903 -28.457 1.00 75.88 78 MET A C 1
ATOM 639 O O . MET A 1 78 ? 18.051 -0.959 -29.008 1.00 75.88 78 MET A O 1
ATOM 643 N N . VAL A 1 79 ? 15.847 -1.439 -28.982 1.00 82.31 79 VAL A N 1
ATOM 644 C CA . VAL A 1 79 ? 15.825 -2.151 -30.274 1.00 82.31 79 VAL A CA 1
ATOM 645 C C . VAL A 1 79 ? 16.185 -1.220 -31.432 1.00 82.31 79 VAL A C 1
ATOM 647 O O . VAL A 1 79 ? 16.935 -1.611 -32.324 1.00 82.31 79 VAL A O 1
ATOM 650 N N . MET A 1 80 ? 15.691 0.021 -31.422 1.00 83.12 80 MET A N 1
ATOM 651 C CA . MET A 1 80 ? 16.076 1.003 -32.439 1.00 83.12 80 MET A CA 1
ATOM 652 C C . MET A 1 80 ? 17.561 1.354 -32.356 1.00 83.12 80 MET A C 1
ATOM 654 O O . MET A 1 80 ? 18.232 1.434 -33.380 1.00 83.12 80 MET A O 1
ATOM 658 N N . ALA A 1 81 ? 18.097 1.521 -31.151 1.00 78.06 81 ALA A N 1
ATOM 659 C CA . ALA A 1 81 ? 19.489 1.904 -30.978 1.00 78.06 81 ALA A CA 1
ATOM 660 C C . ALA A 1 81 ? 20.474 0.780 -31.362 1.00 78.06 81 ALA A C 1
ATOM 662 O O . ALA A 1 81 ? 21.512 1.071 -31.958 1.00 78.06 81 ALA A O 1
ATOM 663 N N . THR A 1 82 ? 20.136 -0.496 -31.123 1.00 78.19 82 THR A N 1
ATOM 664 C CA . THR A 1 82 ? 20.911 -1.630 -31.662 1.00 78.19 82 THR A CA 1
ATOM 665 C C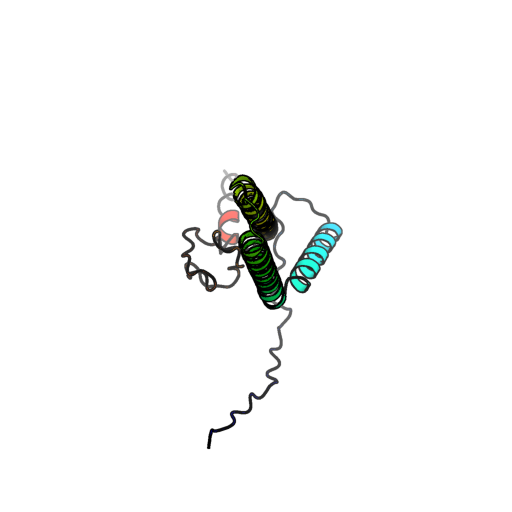 . THR A 1 82 ? 20.786 -1.750 -33.177 1.00 78.19 82 THR A C 1
ATOM 667 O O . THR A 1 82 ? 21.785 -2.013 -33.843 1.00 78.19 82 THR A O 1
ATOM 670 N N . ALA A 1 83 ? 19.602 -1.504 -33.748 1.00 81.81 83 ALA A N 1
ATOM 671 C CA . ALA A 1 83 ? 19.416 -1.514 -35.201 1.00 81.81 83 ALA A CA 1
ATOM 672 C C . ALA A 1 83 ? 20.246 -0.432 -35.921 1.00 81.81 83 ALA A C 1
ATOM 674 O O . ALA A 1 83 ? 20.640 -0.625 -37.068 1.00 81.81 83 ALA A O 1
ATOM 675 N N . MET A 1 84 ? 20.551 0.683 -35.247 1.00 88.31 84 MET A N 1
ATOM 676 C CA . MET A 1 84 ? 21.392 1.766 -35.777 1.00 88.31 84 MET A CA 1
ATOM 677 C C . MET A 1 84 ? 22.901 1.557 -35.550 1.00 88.31 84 MET A C 1
ATOM 679 O O . MET A 1 84 ? 23.684 2.466 -35.817 1.00 88.31 84 MET A O 1
ATOM 683 N N . GLY A 1 85 ? 23.329 0.387 -35.062 1.00 84.88 85 GLY A N 1
ATOM 684 C CA . GLY A 1 85 ? 24.747 0.085 -34.834 1.00 84.88 85 GLY A CA 1
ATOM 685 C C . GLY A 1 85 ? 25.360 0.824 -33.641 1.00 84.88 85 GLY A C 1
ATOM 686 O O . GLY A 1 85 ? 26.579 0.958 -33.561 1.00 84.88 85 GLY A O 1
ATOM 687 N N . GLY A 1 86 ? 24.537 1.326 -32.716 1.00 75.62 86 GLY A N 1
ATOM 688 C CA . GLY A 1 86 ? 25.029 1.908 -31.476 1.00 75.62 86 GLY A CA 1
ATOM 689 C C . GLY A 1 86 ? 25.518 0.819 -30.524 1.00 75.62 86 GLY A C 1
ATOM 690 O O . GLY A 1 86 ? 24.738 -0.044 -30.121 1.00 75.62 86 GLY A O 1
ATOM 691 N N . ASP A 1 87 ? 26.784 0.890 -30.109 1.00 73.69 87 ASP A N 1
ATOM 692 C CA . ASP A 1 87 ? 27.304 0.083 -29.002 1.00 73.69 87 ASP A CA 1
ATOM 693 C C . ASP A 1 87 ? 26.630 0.519 -27.694 1.00 73.69 87 ASP A C 1
ATOM 695 O O . ASP A 1 87 ? 27.091 1.417 -26.977 1.00 73.69 87 ASP A O 1
ATOM 699 N N . LEU A 1 88 ? 25.498 -0.110 -27.368 1.00 61.72 88 LEU A N 1
ATOM 700 C CA . LEU A 1 88 ? 24.862 0.068 -26.071 1.00 61.72 88 LEU A CA 1
ATOM 701 C C . LEU A 1 88 ? 25.750 -0.549 -25.000 1.00 61.72 88 LEU A C 1
ATOM 703 O O . LEU A 1 88 ? 25.729 -1.751 -24.736 1.00 61.72 88 LEU A O 1
ATOM 707 N N . ARG A 1 89 ? 26.504 0.314 -24.322 1.00 71.12 89 ARG A N 1
ATOM 708 C CA . ARG A 1 89 ? 27.190 -0.065 -23.095 1.00 71.12 89 ARG A CA 1
ATOM 709 C C . ARG A 1 89 ? 26.150 -0.571 -22.080 1.00 71.12 89 ARG A C 1
ATOM 711 O O . ARG A 1 89 ? 25.179 0.141 -21.801 1.00 71.12 89 ARG A O 1
ATOM 718 N N . PRO A 1 90 ? 26.350 -1.757 -21.475 1.00 72.75 90 PRO A N 1
ATOM 719 C CA . PRO A 1 90 ? 25.389 -2.380 -20.554 1.00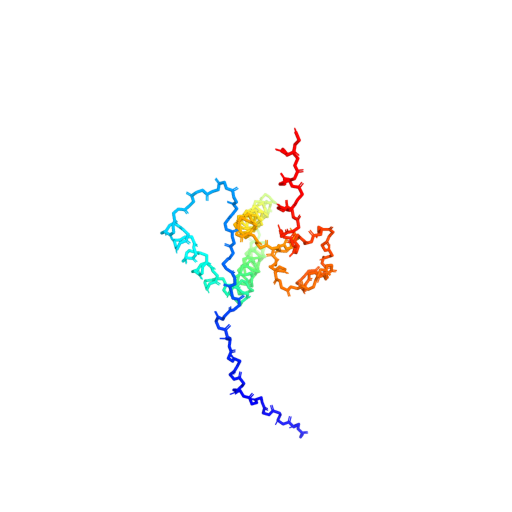 72.75 90 PRO A CA 1
ATOM 720 C C . PRO A 1 90 ? 25.066 -1.522 -19.317 1.00 72.75 90 PRO A C 1
ATOM 722 O O . PRO A 1 90 ? 24.068 -1.752 -18.635 1.00 72.75 90 PRO A O 1
ATOM 725 N N . SER A 1 91 ? 25.867 -0.487 -19.048 1.00 75.00 91 SER A N 1
ATOM 726 C CA . SER A 1 91 ? 25.639 0.489 -17.984 1.00 75.00 91 SER A CA 1
ATOM 727 C C . SER A 1 91 ? 24.293 1.217 -18.089 1.00 75.00 91 SER A C 1
ATOM 729 O O . SER A 1 91 ? 23.688 1.502 -17.056 1.00 75.00 91 SER A O 1
ATOM 731 N N . GLY A 1 92 ? 23.780 1.477 -19.299 1.00 72.50 92 GLY A N 1
ATOM 732 C CA . GLY A 1 92 ? 22.496 2.169 -19.478 1.00 72.50 92 GLY A CA 1
ATOM 733 C C . GLY A 1 92 ? 21.296 1.356 -18.977 1.00 72.50 92 GLY A C 1
ATOM 734 O O . GLY A 1 92 ? 20.421 1.883 -18.286 1.00 72.50 92 GLY A O 1
ATOM 735 N N . ALA A 1 93 ? 21.289 0.049 -19.255 1.00 75.94 93 ALA A N 1
ATOM 736 C CA . ALA A 1 93 ? 20.226 -0.857 -18.821 1.00 75.94 93 ALA A CA 1
ATOM 737 C C . ALA A 1 93 ? 20.188 -1.005 -17.291 1.00 75.94 93 ALA A C 1
ATOM 739 O O . ALA A 1 93 ? 19.116 -0.975 -16.682 1.00 75.94 93 ALA A O 1
ATOM 740 N N . LEU A 1 94 ? 21.365 -1.099 -16.663 1.00 80.81 94 LEU A N 1
ATOM 741 C CA . LEU A 1 94 ? 21.493 -1.192 -15.208 1.00 80.81 94 LEU A CA 1
ATOM 742 C C . LEU A 1 94 ? 20.986 0.075 -14.505 1.00 80.81 94 LEU A C 1
ATOM 744 O O . LEU A 1 94 ? 20.289 -0.026 -13.494 1.00 80.81 94 LEU A O 1
ATOM 748 N N . GLY A 1 95 ? 21.275 1.258 -15.060 1.00 80.19 95 GLY A N 1
ATOM 749 C CA . GLY A 1 95 ? 20.784 2.528 -14.521 1.00 80.19 95 GLY A CA 1
ATOM 750 C C . GLY A 1 95 ? 19.255 2.614 -14.511 1.00 80.19 95 GLY A C 1
ATOM 751 O O . GLY A 1 95 ? 18.657 2.956 -13.491 1.00 80.19 95 GLY A O 1
ATOM 752 N N . MET A 1 96 ? 18.608 2.230 -15.614 1.00 78.75 96 MET A N 1
ATOM 753 C CA . MET A 1 96 ? 17.143 2.244 -15.712 1.00 78.75 96 MET A CA 1
ATOM 754 C C . MET A 1 96 ? 16.485 1.241 -14.760 1.00 78.75 96 MET A C 1
ATOM 756 O O . MET A 1 96 ? 15.515 1.581 -14.079 1.00 78.75 96 MET A O 1
ATOM 760 N N . LEU A 1 97 ? 17.038 0.029 -14.652 1.00 81.94 97 LEU A N 1
ATOM 761 C CA . LEU A 1 97 ? 16.545 -0.978 -13.713 1.00 81.94 97 LEU A CA 1
ATOM 762 C C . LEU A 1 97 ? 16.611 -0.474 -12.261 1.00 81.94 97 LEU A C 1
ATOM 764 O O . LEU A 1 97 ? 15.647 -0.628 -11.508 1.00 81.94 97 LEU A O 1
ATOM 768 N N . ALA A 1 98 ? 17.712 0.181 -11.879 1.00 82.25 98 ALA A N 1
ATOM 769 C CA . ALA A 1 98 ? 17.880 0.738 -10.539 1.00 82.25 98 ALA A CA 1
ATOM 770 C C . ALA A 1 98 ? 16.824 1.809 -10.211 1.00 82.25 98 ALA A C 1
ATOM 772 O O . ALA A 1 98 ? 16.285 1.822 -9.099 1.00 82.25 98 ALA A O 1
ATOM 773 N N . ILE A 1 99 ? 16.474 2.668 -11.1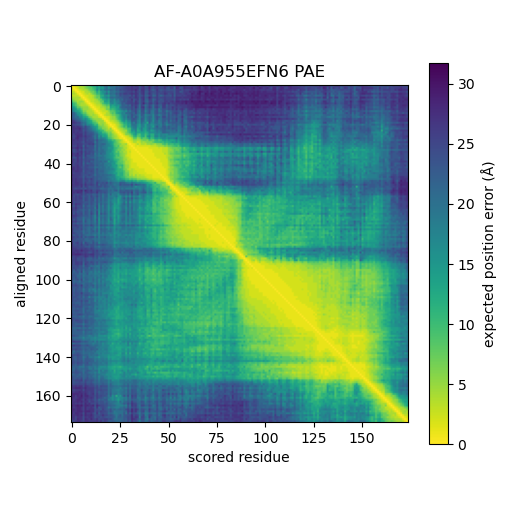75 1.00 83.62 99 ILE A N 1
ATOM 774 C CA . ILE A 1 99 ? 15.432 3.693 -11.004 1.00 83.62 99 ILE A CA 1
ATOM 775 C C . ILE A 1 99 ? 14.064 3.041 -10.771 1.00 83.62 99 ILE A C 1
ATOM 777 O O . ILE A 1 99 ? 13.363 3.412 -9.825 1.00 83.62 99 ILE A O 1
ATOM 781 N N . VAL A 1 100 ? 13.699 2.035 -11.574 1.00 84.25 100 VAL A N 1
ATOM 782 C CA . VAL A 1 100 ? 12.411 1.329 -11.448 1.00 84.25 100 VAL A CA 1
ATOM 783 C C . VAL A 1 100 ? 12.294 0.626 -10.093 1.00 84.25 100 VAL A C 1
ATOM 785 O O . VAL A 1 100 ? 11.284 0.786 -9.401 1.00 84.25 100 VAL A O 1
ATOM 788 N N . ILE A 1 101 ? 13.337 -0.097 -9.668 1.00 86.81 101 ILE A N 1
ATOM 789 C CA . ILE A 1 101 ? 13.370 -0.770 -8.359 1.00 86.81 101 ILE A CA 1
ATOM 790 C C . ILE A 1 101 ? 13.227 0.256 -7.229 1.00 86.81 101 ILE A C 1
ATOM 792 O O . ILE A 1 101 ? 12.425 0.068 -6.312 1.00 86.81 101 ILE A O 1
ATOM 796 N N . THR A 1 102 ? 13.961 1.367 -7.307 1.00 88.38 102 THR A N 1
ATOM 797 C CA . THR A 1 102 ? 13.925 2.424 -6.288 1.00 88.38 102 THR A CA 1
ATOM 798 C C . THR A 1 102 ? 12.527 3.034 -6.172 1.00 88.38 102 THR A C 1
ATOM 800 O O . THR A 1 102 ? 11.977 3.114 -5.069 1.00 88.38 102 THR A O 1
ATOM 803 N N . ALA A 1 103 ? 11.898 3.385 -7.298 1.00 83.62 103 ALA A N 1
ATOM 804 C CA . ALA A 1 103 ? 10.533 3.906 -7.325 1.00 83.62 103 ALA A CA 1
ATOM 805 C C . ALA A 1 103 ? 9.532 2.919 -6.699 1.00 83.62 103 ALA A C 1
ATOM 807 O O . ALA A 1 103 ? 8.719 3.299 -5.849 1.00 83.62 103 ALA A O 1
ATOM 808 N N . PHE A 1 104 ? 9.637 1.632 -7.040 1.00 84.94 104 PHE A N 1
ATOM 809 C CA . PHE A 1 104 ? 8.784 0.583 -6.486 1.00 84.94 104 PHE A CA 1
ATOM 810 C C . PHE A 1 104 ? 8.941 0.443 -4.962 1.00 84.94 104 PHE A C 1
ATOM 812 O O . PHE A 1 104 ? 7.949 0.407 -4.225 1.00 84.94 104 PHE A O 1
ATOM 819 N N . VAL A 1 105 ? 10.179 0.458 -4.457 1.00 87.75 105 VAL A N 1
ATOM 820 C CA . VAL A 1 105 ? 10.471 0.426 -3.014 1.00 87.75 105 VAL A CA 1
ATOM 821 C C . VAL A 1 105 ? 9.876 1.640 -2.295 1.00 87.75 105 VAL A C 1
ATOM 823 O O . VAL A 1 105 ? 9.310 1.486 -1.206 1.00 87.75 105 VAL A O 1
ATOM 826 N N . HIS A 1 106 ? 9.944 2.838 -2.884 1.00 85.25 106 HIS A N 1
ATOM 827 C CA . HIS A 1 106 ? 9.321 4.036 -2.313 1.00 85.25 106 HIS A CA 1
ATOM 828 C C . HIS A 1 106 ? 7.796 3.920 -2.240 1.00 85.25 106 HIS A C 1
ATOM 830 O O . HIS A 1 106 ? 7.219 4.255 -1.201 1.00 85.25 106 HIS A O 1
ATOM 836 N N . VAL A 1 107 ? 7.142 3.379 -3.273 1.00 84.38 107 VAL A N 1
ATOM 837 C CA . VAL A 1 107 ? 5.690 3.128 -3.266 1.00 84.38 107 VAL A CA 1
ATOM 838 C C . VAL A 1 107 ? 5.315 2.127 -2.171 1.00 84.38 107 VAL A C 1
ATOM 840 O O . VAL A 1 107 ? 4.392 2.382 -1.390 1.00 84.38 107 VAL A O 1
ATOM 843 N N . ILE A 1 108 ? 6.060 1.024 -2.040 1.00 84.44 108 ILE A N 1
ATOM 844 C CA . ILE A 1 108 ? 5.843 0.033 -0.976 1.00 84.44 108 ILE A CA 1
ATOM 845 C C . ILE A 1 108 ? 6.024 0.668 0.407 1.00 84.44 108 ILE A C 1
ATOM 847 O O . ILE A 1 108 ? 5.170 0.490 1.281 1.00 84.44 108 ILE A O 1
ATOM 851 N N . ARG A 1 109 ? 7.095 1.444 0.619 1.00 86.50 109 ARG A N 1
ATOM 852 C CA . ARG A 1 109 ? 7.363 2.132 1.894 1.00 86.50 109 ARG A CA 1
ATOM 853 C C . ARG A 1 109 ? 6.303 3.181 2.225 1.00 86.50 109 ARG A C 1
ATOM 855 O O . ARG A 1 109 ? 5.860 3.260 3.370 1.00 86.50 109 ARG A O 1
ATOM 862 N N . ALA A 1 110 ? 5.861 3.971 1.252 1.00 79.44 110 ALA A N 1
ATOM 863 C CA . ALA A 1 110 ? 4.790 4.945 1.446 1.00 79.44 110 ALA A CA 1
ATOM 864 C C . ALA A 1 110 ? 3.477 4.242 1.826 1.00 79.44 110 ALA A C 1
ATOM 866 O O . ALA A 1 110 ? 2.799 4.632 2.784 1.00 79.44 110 ALA A O 1
ATOM 867 N N . ARG A 1 111 ? 3.157 3.139 1.139 1.00 82.25 111 ARG A N 1
ATOM 868 C CA . ARG A 1 111 ? 1.975 2.319 1.420 1.00 82.25 111 ARG A CA 1
ATOM 869 C C . ARG A 1 111 ? 2.042 1.681 2.806 1.00 82.25 111 ARG A C 1
ATOM 871 O O . ARG A 1 111 ? 1.041 1.702 3.525 1.00 82.25 111 ARG A O 1
ATOM 878 N N . SER A 1 112 ? 3.196 1.152 3.210 1.00 85.12 112 SER A N 1
ATOM 879 C CA . SER A 1 112 ? 3.371 0.527 4.524 1.00 85.12 112 SER A CA 1
ATOM 880 C C . SER A 1 112 ? 3.270 1.551 5.657 1.00 85.12 112 SER A C 1
ATOM 882 O O . SER A 1 112 ? 2.547 1.312 6.626 1.00 85.12 112 SER A O 1
ATOM 884 N N . ARG A 1 113 ? 3.885 2.734 5.504 1.00 85.19 113 ARG A N 1
ATOM 885 C CA . ARG A 1 113 ? 3.773 3.851 6.460 1.00 85.19 113 ARG A CA 1
ATOM 886 C C . ARG A 1 113 ? 2.329 4.316 6.620 1.00 85.19 113 ARG A C 1
ATOM 888 O O . ARG A 1 113 ? 1.853 4.441 7.747 1.00 85.19 113 ARG A O 1
ATOM 895 N N . ARG A 1 114 ? 1.604 4.511 5.513 1.00 80.50 114 ARG A N 1
ATOM 896 C CA . ARG A 1 114 ? 0.185 4.900 5.555 1.00 80.50 114 ARG A CA 1
ATOM 897 C C . ARG A 1 114 ? -0.664 3.844 6.265 1.00 80.50 114 ARG A C 1
ATOM 899 O O . ARG A 1 114 ? -1.464 4.194 7.126 1.00 80.50 114 ARG A O 1
ATOM 906 N N . ARG A 1 115 ? -0.460 2.558 5.956 1.00 81.69 115 ARG A N 1
ATOM 907 C CA . ARG A 1 115 ? -1.165 1.450 6.627 1.00 81.69 115 ARG A CA 1
ATOM 908 C C . ARG A 1 115 ? -0.881 1.399 8.127 1.00 81.69 115 ARG A C 1
ATOM 910 O O . ARG A 1 115 ? -1.799 1.121 8.889 1.00 81.69 115 ARG A O 1
ATOM 917 N N . ARG A 1 116 ? 0.356 1.668 8.560 1.00 83.19 116 ARG A N 1
ATOM 918 C CA . ARG A 1 116 ? 0.696 1.753 9.990 1.00 83.19 116 ARG A CA 1
ATOM 919 C C . ARG A 1 116 ? -0.037 2.906 10.675 1.00 83.19 116 ARG A C 1
ATOM 921 O O . ARG A 1 116 ? -0.651 2.678 11.705 1.00 83.19 116 ARG A O 1
ATOM 928 N N . ARG A 1 117 ? -0.048 4.104 10.077 1.00 82.12 117 ARG A N 1
ATOM 929 C CA . ARG A 1 117 ? -0.755 5.272 10.641 1.00 82.12 117 ARG A CA 1
ATOM 930 C C . ARG A 1 117 ? -2.255 5.025 10.798 1.00 82.12 117 ARG A C 1
ATOM 932 O O . ARG A 1 117 ? -2.800 5.302 11.855 1.00 82.12 117 ARG A O 1
ATOM 939 N N . ILE A 1 118 ? -2.895 4.453 9.776 1.00 79.31 118 ILE A N 1
ATOM 940 C CA . ILE A 1 118 ? -4.326 4.116 9.821 1.00 79.31 118 ILE A CA 1
ATOM 941 C C . ILE A 1 118 ? -4.601 3.074 10.911 1.00 79.31 118 ILE A C 1
ATOM 943 O O . ILE A 1 118 ? -5.539 3.239 11.678 1.00 79.31 118 ILE A O 1
ATOM 947 N N . ARG A 1 119 ? -3.760 2.037 11.033 1.00 81.88 119 ARG A N 1
ATOM 948 C CA . ARG A 1 119 ? -3.901 1.036 12.102 1.00 81.88 119 ARG A CA 1
ATOM 949 C C . ARG A 1 119 ? -3.762 1.640 13.495 1.00 81.88 119 ARG A C 1
ATOM 951 O O . ARG A 1 119 ? -4.567 1.316 14.356 1.00 81.88 119 ARG A O 1
ATOM 958 N N . ILE A 1 120 ? -2.776 2.511 13.709 1.00 80.12 120 ILE A N 1
ATOM 959 C CA . ILE A 1 120 ? -2.588 3.198 14.994 1.00 80.12 120 ILE A CA 1
ATOM 960 C C . ILE A 1 120 ? -3.812 4.061 15.314 1.00 80.12 120 ILE A C 1
ATOM 962 O O . ILE A 1 120 ? -4.333 3.968 16.417 1.00 80.12 120 ILE A O 1
ATOM 966 N N . ALA A 1 121 ? -4.309 4.834 14.344 1.00 75.06 121 ALA A N 1
ATOM 967 C CA . ALA A 1 121 ? -5.494 5.669 14.531 1.00 75.06 121 ALA A CA 1
ATOM 968 C C . ALA A 1 121 ? -6.745 4.836 14.861 1.00 75.06 121 ALA A C 1
ATOM 970 O O . ALA A 1 121 ? -7.446 5.139 15.818 1.00 75.06 121 ALA A O 1
ATOM 971 N N . LEU A 1 122 ? -6.990 3.746 14.126 1.00 80.56 122 LEU A N 1
ATOM 972 C CA . LEU A 1 122 ? -8.134 2.863 14.375 1.00 80.56 122 LEU A CA 1
ATOM 973 C C . LEU A 1 122 ? -8.049 2.183 15.747 1.00 80.56 122 LEU A C 1
ATOM 975 O O . LEU A 1 122 ? -9.049 2.135 16.459 1.00 80.56 122 LEU A O 1
ATOM 979 N N . ARG A 1 123 ? -6.855 1.730 16.153 1.00 79.25 123 ARG A N 1
ATOM 980 C CA . ARG A 1 123 ? -6.624 1.179 17.499 1.00 79.25 123 ARG A CA 1
ATOM 981 C C . ARG A 1 123 ? -6.835 2.228 18.590 1.00 79.25 123 ARG A C 1
ATOM 983 O O . ARG A 1 123 ? -7.442 1.914 19.606 1.00 79.25 123 ARG A O 1
ATOM 990 N N . ALA A 1 124 ? -6.383 3.465 18.376 1.00 76.44 124 ALA A N 1
ATOM 991 C CA . ALA A 1 124 ? -6.600 4.568 19.313 1.00 76.44 124 ALA A CA 1
ATOM 992 C C . ALA A 1 124 ? -8.094 4.901 19.485 1.00 76.44 124 ALA A C 1
ATOM 994 O O . ALA A 1 124 ? -8.515 5.283 20.572 1.00 76.44 124 ALA A O 1
ATOM 995 N N . CYS A 1 125 ? -8.905 4.689 18.444 1.00 77.25 125 CYS A N 1
ATOM 996 C CA . CYS A 1 125 ? -10.365 4.797 18.502 1.00 77.25 125 CYS A CA 1
ATOM 997 C C . CYS A 1 125 ? -11.066 3.555 19.088 1.00 77.25 125 CYS A C 1
ATOM 999 O O . CYS A 1 125 ? -12.290 3.531 19.142 1.00 77.25 125 CYS A O 1
ATOM 1001 N N . GLY A 1 126 ? -10.328 2.522 19.512 1.00 81.25 126 GLY A N 1
ATOM 1002 C CA . GLY A 1 126 ? -10.902 1.299 20.082 1.00 81.25 126 GLY A CA 1
ATOM 1003 C C . GLY A 1 126 ? -11.451 0.308 19.052 1.00 81.25 126 GLY A C 1
ATOM 1004 O O . GLY A 1 126 ? -12.191 -0.600 19.418 1.00 81.25 126 GLY A O 1
ATOM 1005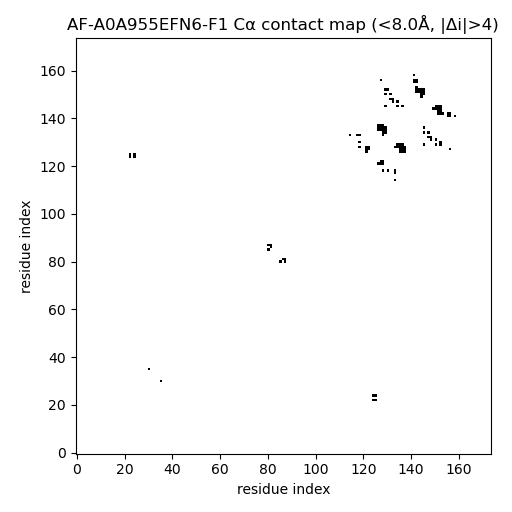 N N . HIS A 1 127 ? -11.111 0.448 17.768 1.00 83.12 127 HIS A N 1
ATOM 1006 C CA . HIS A 1 127 ? -11.499 -0.534 16.757 1.00 83.12 127 HIS A CA 1
ATOM 1007 C C . HIS A 1 127 ? -10.523 -1.712 16.712 1.00 83.12 127 HIS A C 1
ATOM 1009 O O . HIS A 1 127 ? -9.302 -1.529 16.635 1.00 83.12 127 HIS A O 1
ATOM 1015 N N . ALA A 1 128 ? -11.071 -2.927 16.654 1.00 84.50 128 ALA A N 1
ATOM 1016 C CA . ALA A 1 128 ? -10.306 -4.116 16.309 1.00 84.50 128 ALA A CA 1
ATOM 1017 C C . ALA A 1 128 ? -9.922 -4.052 14.822 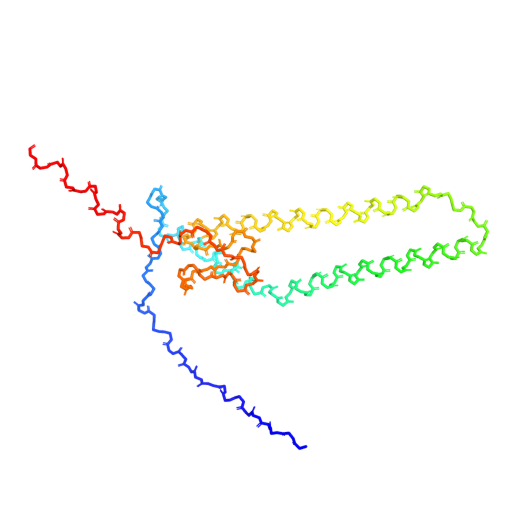1.00 84.50 128 ALA A C 1
ATOM 1019 O O . ALA A 1 128 ? -10.769 -3.817 13.958 1.00 84.50 128 ALA A O 1
ATOM 1020 N N . VAL A 1 129 ? -8.639 -4.237 14.506 1.00 87.75 129 VAL A N 1
ATOM 1021 C CA . VAL A 1 129 ? -8.122 -4.192 13.129 1.00 87.75 129 VAL A CA 1
ATOM 1022 C C . VAL A 1 129 ? -7.186 -5.356 12.855 1.00 87.75 129 VAL A C 1
ATOM 1024 O O . VAL A 1 129 ? -6.265 -5.608 13.630 1.00 87.75 129 VAL A O 1
ATOM 1027 N N . CYS A 1 130 ? -7.360 -6.008 11.706 1.00 86.19 130 CYS A N 1
ATOM 1028 C CA . CYS A 1 130 ? -6.479 -7.082 11.261 1.00 86.19 130 CYS A CA 1
ATOM 1029 C C . CYS A 1 130 ? -5.036 -6.572 11.107 1.00 86.19 130 CYS A C 1
ATOM 1031 O O . CYS A 1 130 ? -4.769 -5.584 10.412 1.00 86.19 130 CYS A O 1
ATOM 1033 N N . GLU A 1 131 ? -4.073 -7.270 11.706 1.00 84.12 131 GLU A N 1
ATOM 1034 C CA . GLU A 1 131 ? -2.669 -6.848 11.699 1.00 84.12 131 GLU A CA 1
ATOM 1035 C C . GLU A 1 131 ? -2.009 -6.966 10.320 1.00 84.12 131 GLU A C 1
ATOM 1037 O O . GLU A 1 131 ? -1.087 -6.208 9.988 1.00 84.12 131 GLU A O 1
ATOM 1042 N N . ARG A 1 132 ? -2.512 -7.881 9.488 1.00 84.44 132 ARG A N 1
ATOM 1043 C CA . ARG A 1 132 ? -1.959 -8.168 8.164 1.00 84.44 132 ARG A CA 1
ATOM 1044 C C . ARG A 1 132 ? -2.447 -7.173 7.116 1.00 84.44 132 ARG A C 1
ATOM 1046 O O . ARG A 1 132 ? -1.641 -6.538 6.427 1.00 84.44 132 ARG A O 1
ATOM 1053 N N . CYS A 1 133 ? -3.763 -6.998 6.999 1.00 83.69 133 CYS A N 1
ATOM 1054 C CA . CYS A 1 133 ? -4.358 -6.171 5.946 1.00 83.69 133 CYS A CA 1
ATOM 1055 C C . CYS A 1 133 ? -4.846 -4.792 6.427 1.00 83.69 133 CYS A C 1
ATOM 1057 O O . CYS A 1 133 ? -4.887 -3.860 5.619 1.00 83.69 133 CYS A O 1
ATOM 1059 N N . GLY A 1 134 ? -5.128 -4.625 7.725 1.00 83.81 134 GLY A N 1
ATOM 1060 C CA . GLY A 1 134 ? -5.691 -3.401 8.304 1.00 83.81 134 GLY A CA 1
ATOM 1061 C C . GLY A 1 134 ? -7.212 -3.269 8.179 1.00 83.81 134 GLY A C 1
ATOM 1062 O O . GLY A 1 134 ? -7.714 -2.164 8.363 1.00 83.81 134 GLY A O 1
ATOM 1063 N N . TYR A 1 135 ? -7.926 -4.345 7.835 1.00 84.06 135 TYR A N 1
ATOM 1064 C CA . TYR A 1 135 ? -9.391 -4.375 7.811 1.00 84.06 135 TYR A CA 1
ATOM 1065 C C . TYR A 1 135 ? -9.962 -4.203 9.221 1.00 84.06 135 TYR A C 1
ATOM 1067 O O . TYR A 1 135 ? -9.388 -4.724 10.178 1.00 84.06 135 TYR A O 1
ATOM 1075 N N . VAL A 1 136 ? -11.067 -3.468 9.346 1.00 87.31 136 VAL A N 1
ATOM 1076 C CA . VAL A 1 136 ? -11.756 -3.249 10.622 1.00 87.31 136 VAL A CA 1
ATOM 1077 C C . VAL A 1 136 ? -12.586 -4.488 10.938 1.00 87.31 136 VAL A C 1
ATOM 1079 O O . VAL A 1 136 ? -13.514 -4.804 10.209 1.00 87.31 136 VAL A O 1
ATOM 1082 N N . MET A 1 137 ? -12.240 -5.182 12.018 1.00 86.06 137 MET A N 1
ATOM 1083 C CA . MET A 1 137 ? -12.903 -6.408 12.483 1.00 86.06 137 MET A CA 1
ATOM 1084 C C . MET A 1 137 ? -14.026 -6.117 13.493 1.00 86.06 137 MET A C 1
ATOM 1086 O O . MET A 1 137 ? -14.648 -7.034 14.012 1.00 86.06 137 MET A O 1
ATOM 1090 N N . THR A 1 138 ? -14.280 -4.843 13.803 1.00 83.50 138 THR A N 1
ATOM 1091 C CA . THR A 1 138 ? -15.352 -4.433 14.720 1.00 83.50 138 THR A CA 1
ATOM 1092 C C . THR A 1 138 ? -16.709 -4.952 14.230 1.00 83.50 138 THR A C 1
ATOM 1094 O O . THR A 1 138 ? -17.108 -4.644 13.109 1.00 83.50 138 THR A O 1
ATOM 1097 N N . GLY A 1 139 ? -17.424 -5.692 15.081 1.00 82.69 139 GLY A N 1
ATOM 1098 C CA . GLY A 1 139 ? -18.754 -6.238 14.783 1.00 82.69 139 GLY A CA 1
ATOM 1099 C C . GLY A 1 139 ? -18.753 -7.597 14.075 1.00 82.69 139 GLY A C 1
ATOM 1100 O O . GLY A 1 139 ? -19.829 -8.132 13.820 1.00 82.69 139 GLY A O 1
ATOM 1101 N N . LEU A 1 140 ? -17.582 -8.166 13.769 1.00 83.38 140 LEU A N 1
ATOM 1102 C CA . LEU A 1 140 ? -17.482 -9.571 13.374 1.00 83.38 140 LEU A CA 1
ATOM 1103 C C . LEU A 1 140 ? -17.433 -10.466 14.625 1.00 83.38 140 LEU A C 1
ATOM 1105 O O . LEU A 1 140 ? -16.937 -10.015 15.659 1.00 83.38 140 LEU A O 1
ATOM 1109 N N . PRO A 1 141 ? -17.914 -11.723 14.542 1.00 81.69 141 PRO A N 1
ATOM 1110 C CA . PRO A 1 141 ? -17.765 -12.682 15.628 1.00 81.69 141 PRO A CA 1
ATOM 1111 C C . PRO A 1 141 ? -16.292 -12.904 15.973 1.00 81.69 141 PRO A C 1
ATOM 1113 O O . PRO A 1 141 ? -15.427 -12.908 15.084 1.00 81.69 141 PRO A O 1
ATOM 1116 N N . ASP A 1 142 ? -16.029 -13.135 17.255 1.00 78.06 142 ASP A N 1
ATOM 1117 C CA . ASP A 1 142 ? -14.692 -13.446 17.748 1.00 78.06 142 ASP A CA 1
ATOM 1118 C C . ASP A 1 142 ? -14.117 -14.662 17.003 1.00 78.06 142 ASP A C 1
ATOM 1120 O O . ASP A 1 142 ? -14.838 -15.589 16.628 1.00 78.06 142 ASP A O 1
ATOM 1124 N N . HIS A 1 143 ? -12.808 -14.631 16.740 1.00 78.38 143 HIS A N 1
ATOM 1125 C CA . HIS A 1 143 ? -12.065 -15.680 16.024 1.00 78.38 143 HIS A CA 1
ATOM 1126 C C . HIS A 1 143 ? -12.443 -15.909 14.550 1.00 78.38 143 HIS A C 1
ATOM 1128 O O . HIS A 1 143 ? -12.012 -16.895 13.953 1.00 78.38 143 HIS A O 1
ATOM 1134 N N . THR A 1 144 ? -13.189 -15.003 13.909 1.00 86.94 144 THR A N 1
ATOM 1135 C CA . THR A 1 144 ? -13.425 -15.121 12.462 1.00 86.94 144 THR A CA 1
ATOM 1136 C C . THR A 1 144 ? -12.190 -14.719 11.644 1.00 86.94 144 THR A C 1
ATOM 1138 O O . THR A 1 144 ? -11.567 -13.685 11.913 1.00 86.94 144 THR A O 1
ATOM 1141 N N . PRO A 1 145 ? -11.808 -15.506 10.617 1.00 90.31 145 PRO A N 1
ATOM 1142 C CA . PRO A 1 145 ? -10.720 -15.133 9.728 1.00 90.31 145 PRO A CA 1
ATOM 1143 C C . PRO A 1 145 ? -11.065 -13.839 8.995 1.00 90.31 145 PRO A C 1
ATOM 1145 O O . PRO A 1 145 ? -12.203 -13.598 8.591 1.00 90.31 145 PRO A O 1
ATOM 1148 N N . CYS A 1 146 ? -10.058 -12.990 8.801 1.00 88.31 146 CYS A N 1
ATOM 1149 C CA . CYS A 1 146 ? -10.259 -11.712 8.141 1.00 88.31 146 CYS A CA 1
ATOM 1150 C C . CYS A 1 146 ? -10.801 -11.915 6.710 1.00 88.31 146 CYS A C 1
ATOM 1152 O O . CYS A 1 146 ? -10.102 -12.527 5.898 1.00 88.31 146 CYS A O 1
ATOM 1154 N N . PRO A 1 147 ? -11.960 -11.334 6.342 1.00 86.31 147 PRO A N 1
ATOM 1155 C CA . PRO A 1 147 ? -12.602 -11.582 5.045 1.00 86.31 147 PRO A CA 1
ATOM 1156 C C . PRO A 1 147 ? -11.768 -11.100 3.849 1.00 86.31 147 PRO A C 1
ATOM 1158 O O . PRO A 1 147 ? -11.943 -11.573 2.733 1.00 86.31 147 PRO A O 1
ATOM 1161 N N . GLU A 1 148 ? -10.830 -10.180 4.079 1.00 83.44 148 GLU A N 1
ATOM 1162 C CA . GLU A 1 148 ? -9.966 -9.624 3.033 1.00 83.44 148 GLU A CA 1
ATOM 1163 C C . GLU A 1 148 ? -8.704 -10.449 2.770 1.00 83.44 148 GLU A C 1
ATOM 1165 O O . GLU A 1 148 ? -8.171 -10.438 1.664 1.00 83.44 148 GLU A O 1
ATOM 1170 N N . CYS A 1 149 ? -8.145 -11.100 3.794 1.00 87.44 149 CYS A N 1
ATOM 1171 C CA . CYS A 1 149 ? -6.824 -11.733 3.678 1.00 87.44 149 CYS A CA 1
ATOM 1172 C C . CYS A 1 149 ? -6.736 -13.151 4.238 1.00 87.44 149 CYS A C 1
ATOM 1174 O O . CYS A 1 149 ? -5.650 -13.731 4.212 1.00 87.44 149 CYS A O 1
ATOM 1176 N N . GLY A 1 150 ? -7.837 -13.674 4.780 1.00 92.00 150 GLY A N 1
ATOM 1177 C CA . GLY A 1 150 ? -7.929 -14.997 5.392 1.00 92.00 150 GLY A CA 1
ATOM 1178 C C . GLY A 1 150 ? -7.093 -15.171 6.658 1.00 92.00 150 GLY A C 1
ATOM 1179 O O . GLY A 1 150 ? -6.944 -16.286 7.131 1.00 92.00 150 GLY A O 1
ATOM 1180 N N . HIS A 1 151 ? -6.493 -14.105 7.194 1.00 90.94 151 HIS A N 1
ATOM 1181 C CA . HIS A 1 151 ? -5.663 -14.214 8.388 1.00 90.94 151 HIS A CA 1
ATOM 1182 C C . HIS A 1 151 ? -6.543 -14.408 9.622 1.00 90.94 151 HIS A C 1
ATOM 1184 O O . HIS A 1 151 ? -7.402 -13.566 9.896 1.00 90.94 151 HIS A O 1
ATOM 1190 N N . GLU A 1 152 ? -6.308 -15.496 10.343 1.00 89.19 152 GLU A N 1
ATOM 1191 C CA . GLU A 1 152 ? -6.901 -15.774 11.647 1.00 89.19 152 GLU A CA 1
ATOM 1192 C C . GLU A 1 152 ? -6.277 -14.825 12.676 1.00 89.19 152 GLU A C 1
ATOM 1194 O O . GLU A 1 152 ? -5.055 -14.726 12.790 1.00 89.19 152 GLU A O 1
ATOM 1199 N N . SER A 1 153 ? -7.102 -14.036 13.366 1.00 72.88 153 SER A N 1
ATOM 1200 C CA . SER A 1 153 ? -6.617 -13.163 14.432 1.00 72.88 153 SER A CA 1
ATOM 1201 C C . SER A 1 153 ? -6.419 -13.988 15.699 1.00 72.88 153 SER A C 1
ATOM 1203 O O . SER A 1 153 ? -7.390 -14.316 16.375 1.00 72.88 153 SER A O 1
ATOM 1205 N N . GLU A 1 154 ? -5.165 -14.286 16.037 1.00 70.00 154 GLU A N 1
ATOM 1206 C CA . GLU A 1 154 ? -4.803 -14.890 17.331 1.00 70.00 154 GLU A CA 1
ATOM 1207 C C . GLU A 1 154 ? -5.072 -13.946 18.506 1.00 70.00 154 GLU A C 1
ATOM 1209 O O . GLU A 1 154 ? -5.164 -14.376 19.652 1.00 70.00 154 GLU A O 1
ATOM 1214 N N . THR A 1 155 ? -5.197 -12.645 18.238 1.00 62.44 155 THR A N 1
ATOM 1215 C CA . THR A 1 155 ? -5.496 -11.670 19.279 1.00 62.44 155 THR A CA 1
ATOM 1216 C C . THR A 1 155 ? -6.955 -11.830 19.698 1.00 62.44 155 THR A C 1
ATOM 1218 O O . THR A 1 155 ? -7.832 -11.567 18.868 1.00 62.44 155 THR A O 1
ATOM 1221 N N . PRO A 1 156 ? -7.239 -12.233 20.953 1.00 60.00 156 PRO A N 1
ATOM 1222 C CA . PRO A 1 156 ? -8.601 -12.218 21.454 1.00 60.00 156 PRO A CA 1
ATOM 1223 C C . PRO A 1 156 ? -9.108 -10.786 21.316 1.00 60.00 156 PRO A C 1
ATOM 1225 O O . PRO A 1 156 ? -8.472 -9.832 21.782 1.00 60.00 156 PRO A O 1
ATOM 1228 N N . VAL A 1 157 ? -10.210 -10.620 20.589 1.00 63.97 157 VAL A N 1
ATOM 1229 C CA . VAL A 1 157 ? -10.909 -9.342 20.557 1.00 63.97 157 VAL A CA 1
ATOM 1230 C C . VAL A 1 157 ? -11.279 -9.075 22.010 1.00 63.97 157 VAL A C 1
ATOM 1232 O O . VAL A 1 157 ? -11.873 -9.924 22.666 1.00 63.97 157 VAL A O 1
ATOM 1235 N N . ILE A 1 158 ? -10.861 -7.936 22.558 1.00 62.12 158 ILE A N 1
ATOM 1236 C CA . ILE A 1 158 ? -11.335 -7.507 23.874 1.00 62.12 158 ILE A CA 1
ATOM 1237 C C . ILE A 1 158 ? -12.777 -7.048 23.639 1.00 62.12 158 ILE A C 1
ATOM 1239 O O . ILE A 1 158 ? -13.040 -5.859 23.465 1.00 62.12 158 ILE A O 1
ATOM 1243 N N . THR A 1 159 ? -13.687 -8.010 23.491 1.00 58.41 159 THR A N 1
ATOM 1244 C CA . THR A 1 159 ? -15.108 -7.795 23.205 1.00 58.41 159 THR A CA 1
ATOM 1245 C C . THR A 1 159 ? -15.832 -7.241 24.419 1.00 58.41 159 THR A C 1
ATOM 1247 O O . THR A 1 159 ? -16.880 -6.621 24.264 1.00 58.41 159 THR A O 1
ATOM 1250 N N . ASP A 1 160 ? -15.245 -7.363 25.611 1.00 55.03 160 ASP A N 1
ATOM 1251 C CA . ASP A 1 160 ? -15.847 -6.822 26.813 1.00 55.03 160 ASP A CA 1
ATOM 1252 C C . ASP A 1 160 ? -14.827 -6.119 27.710 1.00 55.03 160 ASP A C 1
ATOM 1254 O O . ASP A 1 160 ? -13.968 -6.731 28.340 1.00 55.03 160 ASP A O 1
ATOM 1258 N N . ARG A 1 161 ? -14.914 -4.787 27.758 1.00 53.78 161 ARG A N 1
ATOM 1259 C CA . ARG A 1 161 ? -14.197 -3.979 28.753 1.00 53.78 161 ARG A CA 1
ATOM 1260 C C . ARG A 1 161 ? -15.030 -3.783 30.023 1.00 53.78 161 ARG A C 1
ATOM 1262 O O . ARG A 1 161 ? -14.503 -3.218 30.978 1.00 53.78 161 ARG A O 1
ATOM 1269 N N . ARG A 1 162 ? -16.296 -4.238 30.066 1.00 54.28 162 ARG A N 1
ATOM 1270 C CA . ARG A 1 162 ? -17.119 -4.170 31.288 1.00 54.28 162 ARG A CA 1
ATOM 1271 C C . ARG A 1 162 ? -16.628 -5.140 32.358 1.00 54.28 162 ARG A C 1
ATOM 1273 O O . ARG A 1 162 ? -16.818 -4.862 33.537 1.00 54.28 162 ARG A O 1
ATOM 1280 N N . THR A 1 163 ? -15.953 -6.222 31.980 1.00 52.38 163 THR A N 1
ATOM 1281 C CA . THR A 1 163 ? -15.384 -7.187 32.932 1.00 52.38 163 THR A CA 1
ATOM 1282 C C . THR A 1 163 ? -14.117 -6.682 33.622 1.00 52.38 163 THR A C 1
ATOM 1284 O O . THR A 1 163 ? -13.916 -6.998 34.787 1.00 52.38 163 THR A O 1
ATOM 1287 N N . LEU A 1 164 ? -13.317 -5.817 32.988 1.00 54.03 164 LEU A N 1
ATOM 1288 C CA . LEU A 1 164 ? -12.062 -5.325 33.583 1.00 54.03 164 LEU A CA 1
ATOM 1289 C C . LEU A 1 164 ? -12.233 -4.207 34.626 1.00 54.03 164 LEU A C 1
ATOM 1291 O O . LEU A 1 164 ? -11.274 -3.879 35.309 1.00 54.03 164 LEU A O 1
ATOM 1295 N N . VAL A 1 165 ? -13.416 -3.600 34.759 1.00 57.03 165 VAL A N 1
ATOM 1296 C CA . VAL A 1 165 ? -13.647 -2.520 35.746 1.00 57.03 165 VAL A CA 1
ATOM 1297 C C . VAL A 1 165 ? -14.230 -3.059 37.061 1.00 57.03 165 VAL A C 1
ATOM 1299 O O . VAL A 1 165 ? -14.337 -2.320 38.035 1.00 57.03 165 VAL A O 1
ATOM 1302 N N . ARG A 1 166 ? -14.618 -4.341 37.126 1.00 51.41 166 ARG A N 1
ATOM 1303 C CA . ARG A 1 166 ? -15.382 -4.861 38.271 1.00 51.41 166 ARG A CA 1
ATOM 1304 C C . ARG A 1 166 ? -14.551 -5.561 39.354 1.00 51.41 166 ARG A C 1
ATOM 1306 O O . ARG A 1 166 ? -15.091 -5.758 40.436 1.00 51.41 166 ARG A O 1
ATOM 1313 N N . GLU A 1 167 ? -13.278 -5.885 39.126 1.00 56.84 167 GLU A N 1
ATOM 1314 C CA . GLU A 1 167 ? -12.474 -6.610 40.132 1.00 56.84 167 GLU A CA 1
ATOM 1315 C C . GLU A 1 167 ? -11.683 -5.720 41.110 1.00 56.84 167 GLU A C 1
ATOM 1317 O O . GLU A 1 167 ? -11.312 -6.204 42.174 1.00 56.84 167 GLU A O 1
ATOM 1322 N N . ASP A 1 168 ? -11.539 -4.413 40.862 1.00 54.38 168 ASP A N 1
ATOM 1323 C CA . ASP A 1 168 ? -10.704 -3.543 41.717 1.00 54.38 168 ASP A CA 1
ATOM 1324 C C . ASP A 1 168 ? -11.478 -2.703 42.762 1.00 54.38 168 ASP A C 1
ATOM 1326 O O . ASP A 1 168 ? -10.889 -1.857 43.430 1.00 54.38 168 ASP A O 1
ATOM 1330 N N . VAL A 1 169 ? -12.793 -2.897 42.948 1.00 59.78 169 VAL A N 1
ATOM 1331 C CA . VAL A 1 169 ? -13.622 -2.017 43.819 1.00 59.78 169 VAL A CA 1
ATOM 1332 C C . VAL A 1 169 ? -13.990 -2.636 45.185 1.00 59.78 169 VAL A C 1
ATOM 1334 O O . VAL A 1 169 ? -14.738 -2.033 45.947 1.00 59.78 169 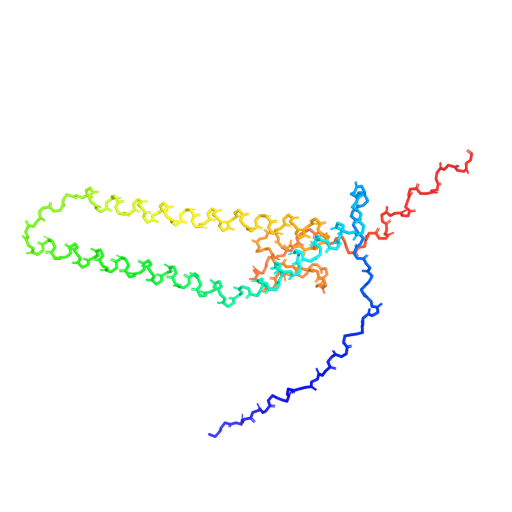VAL A O 1
ATOM 1337 N N . THR A 1 170 ? -13.466 -3.806 45.572 1.00 58.69 170 THR A N 1
ATOM 1338 C CA . THR A 1 170 ? -13.904 -4.480 46.823 1.00 58.69 170 THR A CA 1
ATOM 1339 C C . THR A 1 170 ? -12.816 -4.826 47.846 1.00 58.69 170 THR A C 1
ATOM 1341 O O . THR A 1 170 ? -13.019 -5.759 48.616 1.00 58.69 170 THR A O 1
ATOM 1344 N N . LEU A 1 171 ? -11.690 -4.104 47.926 1.00 59.06 171 LEU A N 1
ATOM 1345 C CA . LEU A 1 171 ? -10.626 -4.429 48.902 1.00 59.06 171 LEU A CA 1
ATOM 1346 C C . LEU A 1 171 ? -10.268 -3.349 49.941 1.00 59.06 171 LEU A C 1
ATOM 1348 O O . LEU A 1 171 ? -9.238 -3.486 50.581 1.00 59.06 171 LEU A O 1
ATOM 1352 N N . ASP A 1 172 ? -11.131 -2.357 50.193 1.00 53.94 172 ASP A N 1
ATOM 1353 C CA . ASP A 1 172 ? -10.894 -1.337 51.244 1.00 53.94 172 ASP A CA 1
ATOM 1354 C C . ASP A 1 172 ? -12.064 -1.178 52.244 1.00 53.94 172 ASP A C 1
ATOM 1356 O O . ASP A 1 172 ? -12.327 -0.098 52.771 1.00 53.94 172 ASP A O 1
ATOM 1360 N N . GLN A 1 173 ? -12.796 -2.258 52.535 1.00 56.88 173 GLN A N 1
ATOM 1361 C CA . GLN A 1 173 ? -13.769 -2.273 53.638 1.00 56.88 173 GLN A CA 1
ATOM 1362 C C . GLN A 1 173 ? -13.491 -3.401 54.635 1.00 56.88 173 GLN A C 1
ATOM 1364 O O . GLN A 1 173 ? -14.319 -4.297 54.766 1.00 56.88 173 GLN A O 1
ATOM 1369 N N . VAL A 1 174 ? -12.354 -3.354 55.340 1.00 63.50 174 VAL A N 1
ATOM 1370 C CA . VAL A 1 174 ? -12.192 -3.956 56.683 1.00 63.50 174 VAL A CA 1
ATOM 1371 C C . VAL A 1 174 ? -11.225 -3.118 57.508 1.00 63.50 174 VAL A C 1
ATOM 1373 O O . VAL A 1 174 ? -10.102 -2.878 57.019 1.00 63.50 174 VAL A O 1
#

Solvent-accessible surface area (backbone atoms only — not comparable to full-atom values): 11060 Å² total; per-residue (Å²): 143,78,87,82,78,78,78,83,86,78,82,80,76,78,76,71,88,80,75,75,69,77,80,76,72,58,92,85,65,90,64,51,73,66,51,52,52,48,52,49,52,52,50,50,49,52,46,65,70,52,65,37,74,67,57,46,54,48,51,52,49,50,52,51,50,52,49,51,52,52,52,54,53,52,51,52,51,51,54,51,41,51,73,70,69,48,84,76,60,70,65,60,62,54,54,55,52,51,52,54,53,51,54,51,51,50,53,52,51,52,51,50,53,51,51,49,52,52,47,52,52,40,46,73,71,71,43,47,55,43,88,87,83,55,51,75,49,66,91,57,69,81,75,53,52,36,92,90,73,65,50,66,53,86,66,77,70,82,82,61,69,73,67,76,69,66,78,82,79,80,83,86,86,129